Protein AF-A0A7L6A9T2-F1 (afdb_monomer)

Structure (mmCIF, N/CA/C/O backbone):
data_AF-A0A7L6A9T2-F1
#
_entry.id   AF-A0A7L6A9T2-F1
#
loop_
_atom_site.group_PDB
_atom_site.id
_atom_site.type_symbol
_atom_site.label_atom_id
_atom_site.label_alt_id
_atom_site.label_comp_id
_atom_site.label_asym_id
_atom_site.label_entity_id
_atom_site.label_seq_id
_atom_site.pdbx_PDB_ins_code
_atom_site.Cartn_x
_atom_site.Cartn_y
_atom_site.Cartn_z
_atom_site.occupancy
_atom_site.B_iso_or_equiv
_atom_site.auth_seq_id
_atom_site.auth_comp_id
_atom_site.auth_asym_id
_atom_site.auth_atom_id
_atom_site.pdbx_PDB_model_num
ATOM 1 N N . MET A 1 1 ? -27.934 15.553 24.301 1.00 61.62 1 MET A N 1
ATOM 2 C CA . MET A 1 1 ? -26.951 15.524 23.194 1.00 61.62 1 MET A CA 1
ATOM 3 C C . MET A 1 1 ? -26.177 14.212 23.293 1.00 61.62 1 MET A C 1
ATOM 5 O O . MET A 1 1 ? -25.663 13.939 24.368 1.00 61.62 1 MET A O 1
ATOM 9 N N . LYS A 1 2 ? -26.176 13.354 22.260 1.00 71.44 2 LYS A N 1
ATOM 10 C CA . LYS A 1 2 ? -25.511 12.035 22.296 1.00 71.44 2 LYS A CA 1
ATOM 11 C C . LYS A 1 2 ? -24.157 12.135 21.592 1.00 71.44 2 LYS A C 1
ATOM 13 O O . LYS A 1 2 ? -24.117 12.341 20.384 1.00 71.44 2 LYS A O 1
ATOM 18 N N . VAL A 1 3 ? -23.069 12.015 22.348 1.00 64.62 3 VAL A N 1
ATOM 19 C CA . VAL A 1 3 ? -21.704 11.970 21.802 1.00 64.62 3 VAL A CA 1
ATOM 20 C C . VAL A 1 3 ? -21.503 10.624 21.102 1.00 64.62 3 VAL A C 1
ATOM 22 O O . VAL A 1 3 ? -21.787 9.583 21.694 1.00 64.62 3 VAL A O 1
ATOM 25 N N . THR A 1 4 ? -21.037 10.641 19.851 1.00 64.88 4 THR A N 1
ATOM 26 C CA . THR A 1 4 ? -20.727 9.429 19.076 1.00 64.88 4 THR A CA 1
ATOM 27 C C . THR A 1 4 ? -19.251 9.436 18.707 1.00 64.88 4 THR A C 1
ATOM 29 O O . THR A 1 4 ? -18.791 10.349 18.029 1.00 64.88 4 THR A O 1
ATOM 32 N N . TRP A 1 5 ? -18.516 8.418 19.151 1.00 66.31 5 TRP A N 1
ATOM 33 C CA . TRP A 1 5 ? -17.108 8.238 18.804 1.00 66.31 5 TRP A CA 1
ATOM 34 C C . TRP A 1 5 ? -16.982 7.516 17.467 1.00 66.31 5 TRP A C 1
ATOM 36 O O . TRP A 1 5 ? -17.640 6.498 17.244 1.00 66.31 5 TRP A O 1
ATOM 46 N N . ARG A 1 6 ? -16.112 8.021 16.591 1.00 68.25 6 ARG A N 1
ATOM 47 C CA . ARG A 1 6 ? -15.776 7.386 15.314 1.00 68.25 6 ARG A CA 1
ATOM 48 C C . ARG A 1 6 ? -14.283 7.094 15.271 1.00 68.25 6 ARG A C 1
ATOM 50 O O . ARG A 1 6 ? -13.468 7.974 15.550 1.00 68.25 6 ARG A O 1
ATOM 57 N N . TYR A 1 7 ? -13.952 5.858 14.919 1.00 73.69 7 TYR A N 1
ATOM 58 C CA . TYR A 1 7 ? -12.580 5.402 14.741 1.00 73.69 7 TYR A CA 1
ATOM 59 C C . TYR A 1 7 ? -12.357 5.108 13.267 1.00 73.69 7 TYR A C 1
ATOM 61 O O . TYR A 1 7 ? -13.063 4.276 12.699 1.00 73.69 7 TYR A O 1
ATOM 69 N N . ASP A 1 8 ? -11.359 5.763 12.686 1.00 76.06 8 ASP A N 1
ATOM 70 C CA . ASP A 1 8 ? -10.887 5.448 11.342 1.00 76.06 8 ASP A CA 1
ATOM 71 C C . ASP A 1 8 ? -9.581 4.661 11.477 1.00 76.06 8 ASP A C 1
ATOM 73 O O . ASP A 1 8 ? -8.667 5.082 12.197 1.00 76.06 8 ASP A O 1
ATOM 77 N N . TYR A 1 9 ? -9.507 3.514 10.801 1.00 79.75 9 TYR A N 1
ATOM 78 C CA . TYR A 1 9 ? -8.310 2.681 10.754 1.00 79.75 9 TYR A CA 1
ATOM 79 C C . TYR A 1 9 ? -7.573 2.899 9.439 1.00 79.75 9 TYR A C 1
ATOM 81 O O . TYR A 1 9 ? -8.171 2.858 8.365 1.00 79.75 9 TYR A O 1
ATOM 89 N N . PHE A 1 10 ? -6.265 3.092 9.537 1.00 82.62 10 PHE A N 1
ATOM 90 C CA . PHE A 1 10 ? -5.363 3.244 8.406 1.00 82.62 10 PHE A CA 1
ATOM 91 C C . PHE A 1 10 ? -4.279 2.174 8.495 1.00 82.62 10 PHE A C 1
ATOM 93 O O . PHE A 1 10 ? -3.738 1.925 9.571 1.00 82.62 10 PHE A O 1
ATOM 100 N N . LEU A 1 11 ? -3.947 1.553 7.368 1.00 84.50 11 LEU A N 1
ATOM 101 C CA . LEU A 1 11 ? -2.734 0.752 7.246 1.00 84.50 11 LEU A CA 1
ATOM 102 C C . LEU A 1 11 ? -1.609 1.690 6.809 1.00 84.50 11 LEU A C 1
ATOM 104 O O . LEU A 1 11 ? -1.739 2.368 5.791 1.00 84.50 11 LEU A O 1
ATOM 108 N N . ALA A 1 12 ? -0.537 1.755 7.590 1.00 87.56 12 ALA A N 1
ATOM 109 C CA . ALA A 1 12 ? 0.622 2.583 7.295 1.00 87.56 12 ALA A CA 1
ATOM 110 C C . ALA A 1 12 ? 1.885 1.726 7.286 1.00 87.56 12 ALA A C 1
ATOM 112 O O . ALA A 1 12 ? 2.002 0.762 8.042 1.00 87.56 12 ALA A O 1
ATOM 113 N N . PHE A 1 13 ? 2.830 2.089 6.424 1.00 89.12 13 PHE A N 1
ATOM 114 C CA . PHE A 1 13 ? 4.060 1.334 6.243 1.00 89.12 13 PHE A CA 1
ATOM 115 C C . PHE A 1 13 ? 5.254 2.137 6.753 1.00 89.12 13 PHE A C 1
ATOM 117 O O . PHE A 1 13 ? 5.456 3.274 6.332 1.00 89.12 13 PHE A O 1
ATOM 124 N N . GLU A 1 14 ? 6.051 1.557 7.647 1.00 88.88 14 GLU A N 1
ATOM 125 C CA . GLU A 1 14 ? 7.224 2.243 8.217 1.00 88.88 14 GLU A CA 1
ATOM 126 C C . GLU A 1 14 ? 8.447 2.227 7.287 1.00 88.88 14 GLU A C 1
ATOM 128 O O . GLU A 1 14 ? 9.370 3.018 7.460 1.00 88.88 14 GLU A O 1
ATOM 133 N N . ASN A 1 15 ? 8.439 1.357 6.273 1.00 91.31 15 ASN A N 1
ATOM 134 C CA . ASN A 1 15 ? 9.573 1.096 5.391 1.00 91.31 15 ASN A CA 1
ATOM 135 C C . ASN A 1 15 ? 9.283 1.414 3.913 1.00 91.31 15 ASN A C 1
ATOM 137 O O . ASN A 1 15 ? 9.856 0.797 3.018 1.00 91.31 15 ASN A O 1
ATOM 141 N N . LEU A 1 16 ? 8.398 2.378 3.628 1.00 87.62 16 LEU A N 1
ATOM 142 C CA . LEU A 1 16 ? 8.111 2.809 2.247 1.00 87.62 16 LEU A CA 1
ATOM 143 C C . LEU A 1 16 ? 9.383 3.168 1.471 1.00 87.62 16 LEU A C 1
ATOM 145 O O . LEU A 1 16 ? 9.496 2.877 0.284 1.00 87.62 16 LEU A O 1
ATOM 149 N N . HIS A 1 17 ? 10.370 3.733 2.162 1.00 87.44 17 HIS A N 1
ATOM 150 C CA . HIS A 1 17 ? 11.633 4.129 1.552 1.00 87.44 17 HIS A CA 1
ATOM 151 C C . HIS A 1 17 ? 12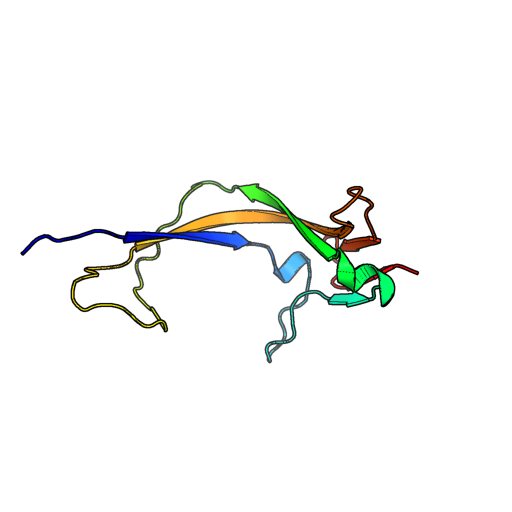.573 2.965 1.207 1.00 87.44 17 HIS A C 1
ATOM 153 O O . HIS A 1 17 ? 13.561 3.176 0.508 1.00 87.44 17 HIS A O 1
ATOM 159 N N . ASP A 1 18 ? 12.239 1.735 1.604 1.00 90.50 18 ASP A N 1
ATOM 160 C CA . ASP A 1 18 ? 12.881 0.538 1.056 1.00 90.50 18 ASP A CA 1
ATOM 161 C C . ASP A 1 18 ? 12.436 0.288 -0.390 1.00 90.50 18 ASP A C 1
ATOM 163 O O . ASP A 1 18 ? 13.118 -0.417 -1.126 1.00 90.50 18 ASP A O 1
ATOM 167 N N . PHE A 1 19 ? 11.276 0.812 -0.799 1.00 88.31 19 PHE A N 1
ATOM 168 C CA . PHE A 1 19 ? 10.715 0.617 -2.135 1.00 88.31 19 PHE A CA 1
ATOM 169 C C . PHE A 1 19 ? 11.090 1.754 -3.078 1.00 88.31 19 PHE A C 1
ATOM 171 O O . PHE A 1 19 ? 11.319 1.494 -4.255 1.00 88.31 19 PHE A O 1
ATOM 178 N N . TYR A 1 20 ? 11.201 2.985 -2.575 1.00 85.44 20 TYR A N 1
ATOM 179 C CA . TYR A 1 20 ? 11.533 4.156 -3.382 1.00 85.44 20 TYR A CA 1
ATOM 180 C C . TYR A 1 20 ? 12.312 5.219 -2.604 1.00 85.44 20 TYR A C 1
ATOM 182 O O . TYR A 1 20 ? 12.086 5.411 -1.406 1.00 85.44 20 TYR A O 1
ATOM 190 N N . PRO A 1 21 ? 13.230 5.945 -3.267 1.00 81.12 21 PRO A N 1
ATOM 191 C CA . PRO A 1 21 ? 14.037 6.953 -2.600 1.00 81.12 21 PRO A CA 1
ATOM 192 C C . PRO A 1 21 ? 13.170 8.100 -2.078 1.00 81.12 21 PRO A C 1
ATOM 194 O O . PRO A 1 21 ? 12.162 8.479 -2.673 1.00 81.12 21 PRO A O 1
ATOM 197 N N . ARG A 1 22 ? 13.602 8.694 -0.966 1.00 81.50 22 ARG A N 1
ATOM 198 C CA . ARG A 1 22 ? 13.013 9.929 -0.457 1.00 81.50 22 ARG A CA 1
ATOM 199 C C . ARG A 1 22 ? 13.495 11.097 -1.317 1.00 81.50 22 ARG A C 1
ATOM 201 O O . ARG A 1 22 ? 14.630 11.540 -1.161 1.00 81.50 22 ARG A O 1
ATOM 208 N N . VAL A 1 23 ? 12.646 11.573 -2.220 1.00 78.56 23 VAL A N 1
ATOM 209 C CA . VAL A 1 23 ? 12.902 12.755 -3.055 1.00 78.56 23 VAL A CA 1
ATOM 210 C C . VAL A 1 23 ? 12.066 13.940 -2.572 1.00 78.56 23 VAL A C 1
ATOM 212 O O . VAL A 1 23 ? 11.041 13.758 -1.915 1.00 78.56 23 VAL A O 1
ATOM 215 N N . ALA A 1 24 ? 12.556 15.156 -2.815 1.00 69.50 24 ALA A N 1
ATOM 216 C CA . ALA A 1 24 ? 11.747 16.359 -2.663 1.00 69.50 24 ALA A CA 1
ATOM 217 C C . ALA A 1 24 ? 10.836 16.463 -3.898 1.00 69.50 24 ALA A C 1
ATOM 219 O O . ALA A 1 24 ? 11.331 16.274 -5.004 1.00 69.50 24 ALA A O 1
ATOM 220 N N . ASP A 1 25 ? 9.555 16.752 -3.675 1.00 62.06 25 ASP A N 1
ATOM 221 C CA . ASP A 1 25 ? 8.411 16.597 -4.591 1.00 62.06 25 ASP A CA 1
ATOM 222 C C . ASP A 1 25 ? 7.820 15.178 -4.680 1.00 62.06 25 ASP A C 1
ATOM 224 O O . ASP A 1 25 ? 8.513 14.166 -4.770 1.00 62.06 25 ASP A O 1
ATOM 228 N N . ASP A 1 26 ? 6.491 15.141 -4.549 1.00 56.66 26 ASP A N 1
ATOM 229 C CA . ASP A 1 26 ? 5.643 13.965 -4.329 1.00 56.66 26 ASP A CA 1
ATOM 230 C C . ASP A 1 26 ? 5.444 13.186 -5.636 1.00 56.66 26 ASP A C 1
ATOM 232 O O . ASP A 1 26 ? 4.393 13.250 -6.273 1.00 56.66 26 ASP A O 1
ATOM 236 N N . ASP A 1 27 ? 6.484 12.478 -6.070 1.00 59.38 27 ASP A N 1
ATOM 237 C CA . ASP A 1 27 ? 6.326 11.438 -7.081 1.00 59.38 27 ASP A CA 1
ATOM 238 C C . ASP A 1 27 ? 5.660 10.212 -6.447 1.00 59.38 27 ASP A C 1
ATOM 240 O O . ASP A 1 27 ? 6.032 9.760 -5.358 1.00 59.38 27 ASP A O 1
ATOM 244 N N . ALA A 1 28 ? 4.675 9.646 -7.153 1.00 64.06 28 ALA A N 1
ATOM 245 C CA . ALA A 1 28 ? 4.020 8.406 -6.757 1.00 64.06 28 ALA A CA 1
ATOM 246 C C . ALA A 1 28 ? 5.084 7.338 -6.446 1.00 64.06 28 ALA A C 1
ATOM 248 O O . ALA A 1 28 ? 5.861 6.949 -7.317 1.00 64.06 28 ALA A O 1
ATOM 249 N N . GLY A 1 29 ? 5.128 6.882 -5.190 1.00 77.31 29 GLY A N 1
ATOM 250 C CA . GLY A 1 29 ? 6.244 6.089 -4.667 1.00 77.31 29 GLY A CA 1
ATOM 251 C C . GLY A 1 29 ? 6.539 4.790 -5.426 1.00 77.31 29 GLY A C 1
ATOM 252 O O . GLY A 1 29 ? 7.662 4.307 -5.419 1.00 77.31 29 GLY A O 1
ATOM 253 N N . PHE A 1 30 ? 5.573 4.210 -6.128 1.00 83.38 30 PHE A N 1
ATOM 254 C CA . PHE A 1 30 ? 5.783 3.018 -6.947 1.00 83.38 30 PHE A CA 1
ATOM 255 C C . PHE A 1 30 ? 4.996 3.119 -8.248 1.00 83.38 30 PHE A C 1
ATOM 257 O O . PHE A 1 30 ? 3.915 3.707 -8.285 1.00 83.38 30 PHE A O 1
ATOM 264 N N . SER A 1 31 ? 5.517 2.514 -9.316 1.00 87.81 31 SER A N 1
ATOM 265 C CA . SER A 1 31 ? 4.824 2.461 -10.604 1.00 87.81 31 SER A CA 1
ATOM 266 C C . SER A 1 31 ? 4.875 1.073 -11.235 1.00 87.81 31 SER A C 1
ATOM 268 O O . SER A 1 31 ? 5.846 0.330 -11.095 1.00 87.81 31 SER A O 1
ATOM 270 N N . ALA A 1 32 ? 3.806 0.719 -11.942 1.00 90.25 32 ALA A N 1
ATOM 271 C CA . ALA A 1 32 ? 3.741 -0.495 -12.737 1.00 90.25 32 ALA A CA 1
ATOM 272 C C . ALA A 1 32 ? 3.388 -0.148 -14.178 1.00 90.25 32 ALA A C 1
ATOM 274 O O . ALA A 1 32 ? 2.404 0.542 -14.438 1.00 90.25 32 ALA A O 1
ATOM 275 N N . GLU A 1 33 ? 4.197 -0.641 -15.107 1.00 91.88 33 GLU A N 1
ATOM 276 C CA . GLU A 1 33 ? 3.898 -0.613 -16.532 1.00 91.88 33 GLU A CA 1
ATOM 277 C C . GLU A 1 33 ? 3.155 -1.900 -16.879 1.00 91.88 33 GLU A C 1
ATOM 279 O O . GLU A 1 33 ? 3.706 -2.996 -16.780 1.00 91.88 33 GLU A O 1
ATOM 284 N N . LEU A 1 34 ? 1.878 -1.772 -17.227 1.00 90.00 34 LEU A N 1
ATOM 285 C CA . LEU A 1 34 ? 0.989 -2.899 -17.483 1.00 90.00 34 LEU A CA 1
ATOM 286 C C . LEU A 1 34 ? 0.382 -2.767 -18.882 1.00 90.00 34 LEU A C 1
ATOM 288 O O . LEU A 1 34 ? 0.129 -1.641 -19.324 1.00 90.00 34 LEU A O 1
ATOM 292 N N . PRO A 1 35 ? 0.124 -3.884 -19.582 1.00 86.75 35 PRO A N 1
ATOM 293 C CA . PRO A 1 35 ? -0.550 -3.829 -20.867 1.00 86.75 35 PRO A CA 1
ATOM 294 C C . PRO A 1 35 ? -1.988 -3.312 -20.694 1.00 86.75 35 PRO A C 1
ATOM 296 O O . PRO A 1 35 ? -2.625 -3.495 -19.655 1.00 86.75 35 PRO A O 1
ATOM 299 N N . ALA A 1 36 ? -2.487 -2.592 -21.702 1.00 87.19 36 ALA A N 1
ATOM 300 C CA . ALA A 1 36 ? -3.740 -1.836 -21.599 1.00 87.19 36 ALA A CA 1
ATOM 301 C C . ALA A 1 36 ? -4.974 -2.722 -21.342 1.00 87.19 36 ALA A C 1
ATOM 303 O O . ALA A 1 36 ? -5.951 -2.272 -20.746 1.00 87.19 36 ALA A O 1
ATOM 304 N N . ASP A 1 37 ? -4.922 -3.983 -21.767 1.00 85.88 37 ASP A N 1
ATOM 305 C CA . ASP A 1 37 ? -5.960 -4.987 -21.538 1.00 85.88 37 ASP A CA 1
ATOM 306 C C . ASP A 1 37 ? -6.080 -5.404 -20.061 1.00 85.88 37 ASP A C 1
ATOM 308 O O . ASP A 1 37 ? -7.171 -5.773 -19.622 1.00 85.88 37 ASP A O 1
ATOM 312 N N . ALA A 1 38 ? -5.014 -5.261 -19.264 1.00 83.88 38 ALA A N 1
ATOM 313 C CA . ALA A 1 38 ? -5.031 -5.540 -17.827 1.00 83.88 38 ALA A CA 1
ATOM 314 C C . ALA A 1 38 ? -5.908 -4.554 -17.034 1.00 83.88 38 ALA A C 1
ATOM 316 O O . ALA A 1 38 ? -6.390 -4.887 -15.952 1.00 83.88 38 ALA A O 1
ATOM 317 N N . ALA A 1 39 ? -6.166 -3.350 -17.562 1.00 82.38 39 ALA A N 1
ATOM 318 C CA . ALA A 1 39 ? -6.873 -2.286 -16.843 1.00 82.38 39 ALA A CA 1
ATOM 319 C C . ALA A 1 39 ? -8.300 -2.670 -16.411 1.00 82.38 39 ALA A C 1
ATOM 321 O O . ALA A 1 39 ? -8.786 -2.180 -15.394 1.00 82.38 39 ALA A O 1
ATOM 322 N N . ALA A 1 40 ? -8.971 -3.559 -17.153 1.00 87.62 40 ALA A N 1
ATOM 323 C CA . ALA A 1 40 ? -10.351 -3.952 -16.867 1.00 87.62 40 ALA A CA 1
ATOM 324 C C . ALA A 1 40 ? -10.502 -4.746 -15.557 1.00 87.62 40 ALA A C 1
ATOM 326 O O . ALA A 1 40 ? -11.562 -4.699 -14.930 1.00 87.62 40 ALA A O 1
ATOM 327 N N . HIS A 1 41 ? -9.458 -5.472 -15.147 1.00 91.00 41 HIS A N 1
ATOM 328 C CA . HIS A 1 41 ? -9.479 -6.363 -13.983 1.00 91.00 41 HIS A CA 1
ATOM 329 C C . HIS A 1 41 ? -8.281 -6.153 -13.062 1.00 91.00 41 HIS A C 1
ATOM 331 O O . HIS A 1 41 ? -7.967 -7.030 -12.262 1.00 91.00 41 HIS A O 1
ATOM 337 N N . LEU A 1 42 ? -7.635 -4.991 -13.131 1.00 93.38 42 LEU A N 1
ATOM 338 C CA . LEU A 1 42 ? -6.442 -4.710 -12.350 1.00 93.38 42 LEU A CA 1
ATOM 339 C C . LEU A 1 42 ? -6.753 -4.557 -10.855 1.00 93.38 42 LEU A C 1
ATOM 341 O O . LEU A 1 42 ? -7.516 -3.684 -10.443 1.00 93.38 42 LEU A O 1
ATOM 345 N N . GLY A 1 43 ? -6.088 -5.366 -10.038 1.00 93.00 43 GLY A N 1
ATOM 346 C CA . GLY A 1 43 ? -6.033 -5.240 -8.588 1.00 93.00 43 GLY A CA 1
ATOM 347 C C . GLY A 1 43 ? -4.611 -4.985 -8.096 1.00 93.00 43 GLY A C 1
ATOM 348 O O . GLY A 1 43 ? -3.634 -5.413 -8.710 1.00 93.00 43 GLY A O 1
ATOM 349 N N . MET A 1 44 ? -4.496 -4.322 -6.945 1.00 92.81 44 MET A N 1
ATOM 350 C CA . MET A 1 44 ? -3.239 -4.179 -6.212 1.00 92.81 44 MET A CA 1
ATOM 351 C C . MET A 1 44 ? -3.339 -4.935 -4.887 1.00 92.81 44 MET A C 1
ATOM 353 O O . MET A 1 44 ? -4.254 -4.702 -4.097 1.00 92.81 44 MET A O 1
ATOM 357 N N . ARG A 1 45 ? -2.380 -5.823 -4.623 1.00 93.50 45 ARG A N 1
ATOM 358 C CA . ARG A 1 45 ? -2.262 -6.565 -3.366 1.00 93.50 45 ARG A CA 1
ATOM 359 C C . ARG A 1 45 ? -0.960 -6.183 -2.676 1.00 93.50 45 ARG A C 1
ATOM 361 O O . ARG A 1 45 ? 0.118 -6.482 -3.177 1.00 93.50 45 ARG A O 1
ATOM 368 N N . ALA A 1 46 ? -1.070 -5.547 -1.516 1.00 92.44 46 ALA A N 1
ATOM 369 C CA . ALA A 1 46 ? 0.062 -5.293 -0.636 1.00 92.44 46 ALA A CA 1
ATOM 370 C C . ALA A 1 46 ? 0.162 -6.416 0.399 1.00 92.44 46 ALA A C 1
ATOM 372 O O . ALA A 1 46 ? -0.817 -6.726 1.082 1.00 92.44 46 ALA A O 1
ATOM 373 N N . ARG A 1 47 ? 1.345 -7.014 0.531 1.00 93.88 47 ARG A N 1
ATOM 374 C CA . ARG A 1 47 ? 1.646 -7.962 1.603 1.00 93.88 47 ARG A CA 1
ATOM 375 C C . ARG A 1 47 ? 2.526 -7.266 2.627 1.00 93.88 47 ARG A C 1
ATOM 377 O O . ARG A 1 47 ? 3.579 -6.734 2.281 1.00 93.88 47 ARG A O 1
ATOM 384 N N . ALA A 1 48 ? 2.091 -7.265 3.879 1.00 93.44 48 ALA A N 1
ATOM 385 C CA . ALA A 1 48 ? 2.779 -6.571 4.953 1.00 93.44 48 ALA A CA 1
ATOM 386 C C . ALA A 1 48 ? 2.684 -7.350 6.267 1.00 93.44 48 ALA A C 1
ATOM 388 O O . ALA A 1 48 ? 1.738 -8.109 6.488 1.00 93.44 48 ALA A O 1
ATOM 389 N N . ARG A 1 49 ? 3.662 -7.136 7.146 1.00 94.25 49 ARG A N 1
ATOM 390 C CA . ARG A 1 49 ? 3.727 -7.718 8.488 1.00 94.25 49 ARG A CA 1
ATOM 391 C C . ARG A 1 49 ? 3.561 -6.615 9.524 1.00 94.25 49 ARG A C 1
ATOM 393 O O . ARG A 1 49 ? 4.347 -5.674 9.525 1.00 94.25 49 ARG A O 1
ATOM 400 N N . LEU A 1 50 ? 2.558 -6.739 10.391 1.00 92.69 50 LEU A N 1
ATOM 401 C CA . LEU A 1 50 ? 2.312 -5.777 11.469 1.00 92.69 50 LEU A CA 1
ATOM 402 C C . LEU A 1 50 ? 3.514 -5.705 12.418 1.00 92.69 50 LEU A C 1
ATOM 404 O O . LEU A 1 50 ? 4.142 -6.729 12.703 1.00 92.69 50 LEU A O 1
ATOM 408 N N . THR A 1 51 ? 3.827 -4.502 12.887 1.00 88.69 51 THR A N 1
ATOM 409 C CA . THR A 1 51 ? 4.873 -4.257 13.883 1.00 88.69 51 THR A CA 1
ATOM 410 C C . THR A 1 51 ? 4.263 -3.999 15.251 1.00 88.69 51 THR A C 1
ATOM 412 O O . THR A 1 51 ? 3.118 -3.571 15.358 1.00 88.69 51 THR A O 1
ATOM 415 N N . GLU A 1 52 ? 5.010 -4.308 16.312 1.00 86.12 52 GLU A N 1
ATOM 416 C CA . GLU A 1 52 ? 4.585 -3.998 17.678 1.00 86.12 52 GLU A CA 1
ATOM 417 C C . GLU A 1 52 ? 4.975 -2.553 18.043 1.00 86.12 52 GLU A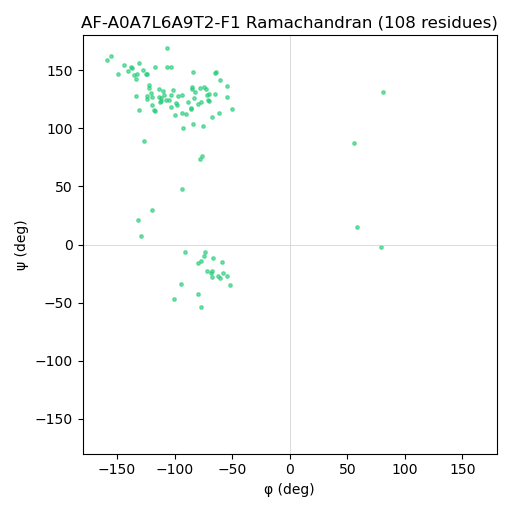 C 1
ATOM 419 O O . GLU A 1 52 ? 6.118 -2.163 17.788 1.00 86.12 52 GLU A O 1
ATOM 424 N N . PRO A 1 53 ? 4.086 -1.762 18.676 1.00 85.38 53 PRO A N 1
ATOM 425 C CA . PRO A 1 53 ? 2.707 -2.100 19.028 1.00 85.38 53 PRO A CA 1
ATOM 426 C C . PRO A 1 53 ? 1.787 -2.135 17.797 1.00 85.38 53 PRO A C 1
ATOM 428 O O . PRO A 1 53 ? 1.776 -1.194 17.006 1.00 85.38 53 PRO A O 1
ATOM 431 N N . VAL A 1 54 ? 0.956 -3.182 17.685 1.00 80.31 54 VAL A N 1
ATOM 432 C CA . VAL A 1 54 ? 0.075 -3.421 16.513 1.00 80.31 54 VAL A CA 1
ATOM 433 C C . VAL A 1 54 ? -0.831 -2.232 16.174 1.00 80.31 54 VAL A C 1
ATOM 435 O O . VAL A 1 54 ? -1.236 -2.052 15.0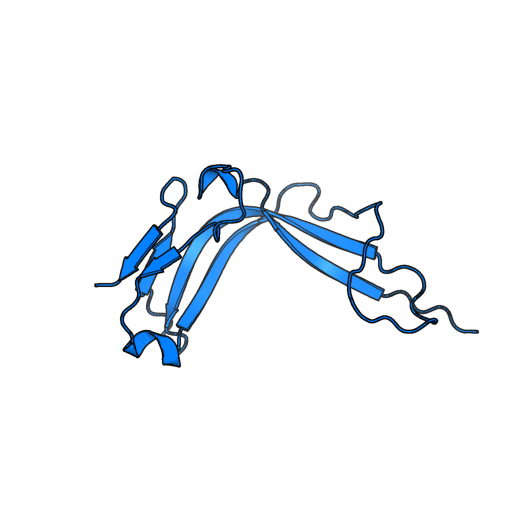25 1.00 80.31 54 VAL A O 1
ATOM 438 N N . ILE A 1 55 ? -1.169 -1.418 17.174 1.00 78.31 55 ILE A N 1
ATOM 439 C CA . ILE A 1 55 ? -1.997 -0.226 17.018 1.00 78.31 55 ILE A CA 1
ATOM 440 C C . ILE A 1 55 ? -1.237 0.978 17.563 1.00 78.31 55 ILE A C 1
ATOM 442 O O . ILE A 1 55 ? -0.876 1.016 18.738 1.00 78.31 55 ILE A O 1
ATOM 446 N N . SER A 1 56 ? -1.096 2.000 16.723 1.00 76.75 56 SER A N 1
ATOM 447 C CA . SER A 1 56 ? -0.657 3.335 17.120 1.00 76.75 56 SER A CA 1
ATOM 448 C C . SER A 1 56 ? -1.820 4.325 17.004 1.00 76.75 56 SER A C 1
ATOM 450 O O . SER A 1 56 ? -2.536 4.346 15.998 1.00 76.75 56 SER A O 1
ATOM 452 N N . GLU A 1 57 ? -2.055 5.137 18.037 1.00 73.88 57 GLU A N 1
ATOM 453 C CA . GLU A 1 57 ? -3.057 6.211 17.997 1.00 73.88 57 GLU A CA 1
ATOM 454 C C . GLU A 1 57 ? -2.367 7.537 17.651 1.00 73.88 57 GLU A C 1
ATOM 456 O O . GLU A 1 57 ? -1.414 7.938 18.319 1.00 73.88 57 GLU A O 1
ATOM 461 N N . SER A 1 58 ? -2.864 8.262 16.640 1.00 65.31 58 SER A N 1
ATOM 462 C CA . SER 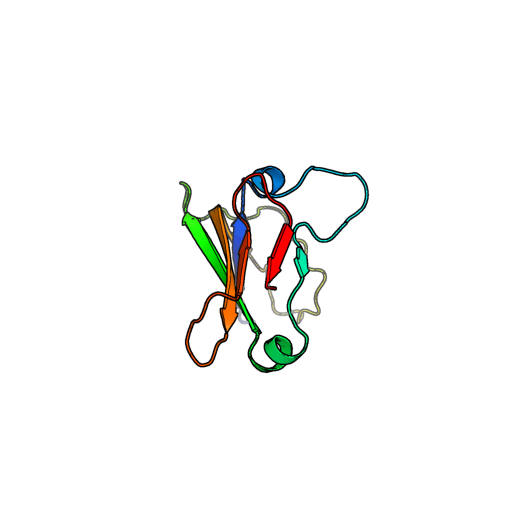A 1 58 ? -2.409 9.644 16.438 1.00 65.31 58 SER A CA 1
ATOM 463 C C . SER A 1 58 ? -2.969 10.529 17.540 1.00 65.31 58 SER A C 1
ATOM 465 O O . SER A 1 58 ? -4.185 10.631 17.712 1.00 65.31 58 SER A O 1
ATOM 467 N N . THR A 1 59 ? -2.079 11.221 18.244 1.00 58.56 59 THR A N 1
ATOM 468 C CA . THR A 1 59 ? -2.442 12.278 19.195 1.00 58.56 59 THR A CA 1
ATOM 469 C C . THR A 1 59 ? -2.811 13.580 18.486 1.00 58.56 59 THR A C 1
ATOM 471 O O . THR A 1 59 ? -3.404 14.468 19.093 1.00 58.56 59 THR A O 1
ATOM 474 N N . THR A 1 60 ? -2.488 13.702 17.193 1.00 53.31 60 THR A N 1
ATOM 475 C CA . THR A 1 60 ? -2.745 14.899 16.394 1.00 53.31 60 THR A CA 1
ATOM 476 C C . THR A 1 60 ? -4.010 14.728 15.552 1.00 53.31 60 THR A C 1
ATOM 478 O O . THR A 1 60 ? -4.132 13.806 14.737 1.00 53.31 60 THR A O 1
ATOM 481 N N . PHE A 1 61 ? -4.970 15.625 15.762 1.00 51.00 61 PHE A N 1
ATOM 482 C CA . PHE A 1 61 ? -6.252 15.654 15.071 1.00 51.00 61 PHE A CA 1
ATOM 483 C C . PHE A 1 61 ? -6.160 16.563 13.841 1.00 51.00 61 PHE A C 1
ATOM 485 O O . PHE A 1 61 ? -6.259 17.779 13.963 1.00 51.00 61 PHE A O 1
ATOM 492 N N . TRP A 1 62 ? -5.991 15.985 12.651 1.00 47.19 62 TRP A N 1
ATOM 493 C CA . TRP A 1 62 ? -6.163 16.721 11.395 1.00 47.19 62 TRP A CA 1
ATOM 494 C C . TRP A 1 62 ? -7.055 15.924 10.451 1.00 47.19 62 TRP A C 1
ATOM 496 O O . TRP A 1 62 ? -6.715 14.816 10.015 1.00 47.19 62 TRP A O 1
ATOM 506 N N . LYS A 1 63 ? -8.222 16.486 10.140 1.00 48.28 63 LYS A N 1
ATOM 507 C CA . LYS A 1 63 ? -9.114 15.990 9.097 1.00 48.28 63 LYS A CA 1
ATOM 508 C C . LYS A 1 63 ? -9.255 17.081 8.042 1.00 48.28 63 LYS A C 1
ATOM 510 O O . LYS A 1 63 ? -9.816 18.130 8.324 1.00 48.28 63 LYS A O 1
ATOM 515 N N . ALA A 1 64 ? -8.784 16.810 6.831 1.00 48.22 64 ALA A N 1
ATOM 516 C CA . ALA A 1 64 ? -9.140 17.571 5.637 1.00 48.22 64 ALA A CA 1
ATOM 517 C C . ALA A 1 64 ? -10.336 16.899 4.932 1.00 48.22 64 ALA A C 1
ATOM 519 O O . ALA A 1 64 ? -10.292 16.621 3.742 1.00 48.22 64 ALA A O 1
ATOM 520 N N . THR A 1 65 ? -11.390 16.539 5.672 1.00 52.16 65 THR A N 1
ATOM 521 C CA . THR A 1 65 ? -12.621 15.995 5.068 1.00 52.16 65 THR A CA 1
ATOM 522 C C . THR A 1 65 ? -13.842 16.618 5.726 1.00 52.16 65 THR A C 1
ATOM 524 O O . THR A 1 65 ? -13.802 16.909 6.922 1.00 52.16 65 THR A O 1
ATOM 527 N N . HIS A 1 66 ? -14.945 16.715 4.986 1.00 53.06 66 HIS A N 1
ATOM 528 C CA . HIS A 1 66 ? -16.242 17.170 5.487 1.00 53.06 66 HIS A CA 1
ATOM 529 C C . HIS A 1 66 ? -16.683 16.346 6.718 1.00 53.06 66 HIS A C 1
ATOM 531 O O . HIS A 1 66 ? -16.653 15.112 6.692 1.00 53.06 66 HIS A O 1
ATOM 537 N N . GLY A 1 67 ? -17.024 17.012 7.822 1.00 58.25 67 GLY A N 1
ATOM 538 C CA . GLY A 1 67 ? -17.475 16.387 9.070 1.00 58.25 67 GLY A CA 1
ATOM 539 C C . GLY A 1 67 ? -18.729 17.081 9.593 1.00 58.25 67 GLY A C 1
ATOM 540 O O . GLY A 1 67 ? -18.876 18.287 9.407 1.00 58.25 67 GLY A O 1
ATOM 541 N N . ASN A 1 68 ? -19.630 16.328 10.230 1.00 58.66 68 ASN A N 1
ATOM 542 C CA . ASN A 1 68 ? -20.814 16.906 10.867 1.00 58.66 68 ASN A CA 1
ATOM 543 C C . ASN A 1 68 ? -20.454 17.412 12.278 1.00 58.66 68 AS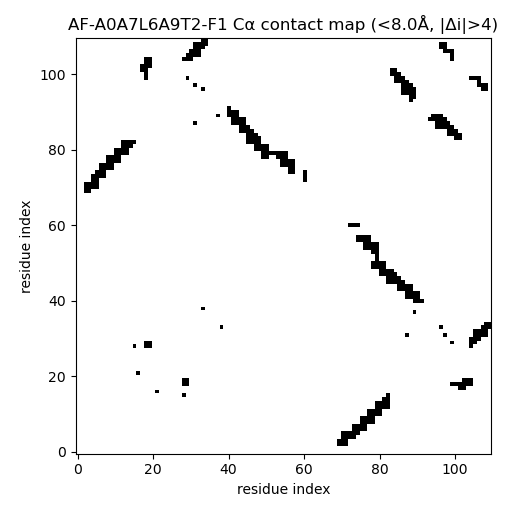N A C 1
ATOM 545 O O . ASN A 1 68 ? -19.637 16.779 12.946 1.00 58.66 68 ASN A O 1
ATOM 549 N N . PRO A 1 69 ? -21.095 18.478 12.801 1.00 58.25 69 PRO A N 1
ATOM 550 C CA . PRO A 1 69 ? -20.755 19.076 14.104 1.00 58.25 69 PRO A CA 1
ATOM 551 C C . PRO A 1 69 ? -20.853 18.133 15.318 1.00 58.25 69 PRO A C 1
ATOM 553 O O . PRO A 1 69 ? -20.366 18.458 16.396 1.00 58.25 69 PRO A O 1
ATOM 556 N N . ILE A 1 70 ? -21.509 16.979 15.162 1.00 55.78 70 ILE A N 1
ATOM 557 C CA . ILE A 1 70 ? -21.685 15.962 16.210 1.00 55.78 70 ILE A CA 1
ATOM 558 C C . ILE A 1 70 ? -20.573 14.901 16.238 1.00 55.78 70 ILE A C 1
ATOM 560 O O . ILE A 1 70 ? -20.550 14.078 17.156 1.00 55.78 70 ILE A O 1
ATOM 564 N N . ASP A 1 71 ? -19.659 14.912 15.264 1.00 58.50 71 ASP A N 1
ATOM 565 C CA . ASP 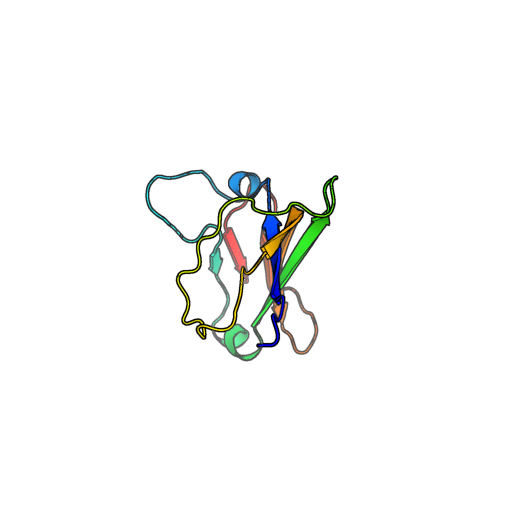A 1 71 ? -18.486 14.037 15.225 1.00 58.50 71 ASP A CA 1
ATOM 566 C C . ASP A 1 71 ? -17.430 14.566 16.214 1.00 58.50 71 ASP A C 1
ATOM 568 O O . ASP A 1 71 ? -16.446 15.206 15.840 1.00 58.50 71 ASP A O 1
ATOM 572 N N . PHE A 1 72 ? -17.644 14.330 17.509 1.00 52.12 72 PHE A N 1
ATOM 573 C CA . PHE A 1 72 ? -16.651 14.636 18.537 1.00 52.12 72 PHE A CA 1
ATOM 574 C C . PHE A 1 72 ? -15.444 13.702 18.357 1.00 52.12 72 PHE A C 1
ATOM 576 O O . PHE A 1 72 ? -15.528 12.503 18.605 1.00 52.12 72 PHE A O 1
ATOM 583 N N . THR A 1 73 ? -14.323 14.276 17.918 1.00 56.09 73 THR A N 1
ATOM 584 C CA . THR A 1 73 ? -12.979 13.680 17.929 1.00 56.09 73 THR A CA 1
ATOM 585 C C . THR A 1 73 ? -12.869 12.327 17.213 1.00 56.09 73 THR A C 1
ATOM 587 O O . THR A 1 73 ? -12.905 11.259 17.822 1.00 56.09 73 THR A O 1
ATOM 590 N N . LEU A 1 74 ? -12.631 12.354 15.901 1.00 58.91 74 LEU A N 1
ATOM 591 C CA . LEU A 1 74 ? -12.075 11.194 15.198 1.00 58.91 74 LEU A CA 1
ATOM 592 C C . LEU A 1 74 ? -10.695 10.841 15.748 1.00 58.91 74 LEU A C 1
ATOM 594 O O . LEU A 1 74 ? -9.722 11.573 15.556 1.00 58.91 74 LEU A O 1
ATOM 598 N N . LYS A 1 75 ? -10.612 9.676 16.381 1.00 66.50 75 LYS A N 1
ATOM 599 C CA . LYS A 1 75 ? -9.334 9.040 16.679 1.00 66.50 75 LYS A CA 1
ATOM 600 C C . LYS A 1 75 ? -8.908 8.225 15.464 1.00 66.50 75 LYS A C 1
ATOM 602 O O . LYS A 1 75 ? -9.582 7.263 15.096 1.00 66.50 75 LYS A O 1
ATOM 607 N N . LYS A 1 76 ? -7.787 8.608 14.851 1.00 75.00 76 LYS A N 1
ATOM 608 C CA . LYS A 1 76 ? -7.145 7.805 13.805 1.00 75.00 76 LYS A CA 1
ATOM 609 C C . LYS A 1 76 ? -6.283 6.735 14.460 1.00 75.00 76 LYS A C 1
ATOM 611 O O . LYS A 1 76 ? -5.429 7.058 15.291 1.00 75.00 76 LYS A O 1
ATOM 616 N N . ARG A 1 77 ? -6.510 5.484 14.074 1.00 82.38 77 ARG A N 1
ATOM 617 C CA . ARG A 1 77 ? -5.712 4.330 14.483 1.00 82.38 77 ARG A CA 1
ATOM 618 C C . ARG A 1 77 ? -4.916 3.838 13.294 1.00 82.38 77 ARG A C 1
ATOM 620 O O . ARG A 1 77 ? -5.479 3.606 12.229 1.00 82.38 77 ARG A O 1
ATOM 627 N N . TYR A 1 78 ? -3.619 3.684 13.485 1.00 84.31 78 TYR A N 1
ATOM 628 C CA . TYR A 1 78 ? -2.717 3.187 12.467 1.00 84.31 78 TYR A CA 1
ATOM 629 C C . TYR A 1 78 ? -2.289 1.777 12.834 1.00 84.31 78 TYR A C 1
ATOM 631 O O . TYR A 1 78 ? -1.779 1.541 13.928 1.00 84.31 78 TYR A O 1
ATOM 639 N N . LEU A 1 79 ? -2.511 0.857 11.906 1.00 88.25 79 LEU A N 1
ATOM 640 C CA . LEU A 1 79 ? -1.845 -0.431 11.882 1.00 88.25 79 LEU A CA 1
ATOM 641 C C . LEU A 1 79 ? -0.507 -0.196 11.187 1.00 88.25 79 LEU A C 1
ATOM 643 O O . LEU A 1 79 ? -0.480 0.024 9.975 1.00 88.25 79 LEU A O 1
ATOM 647 N N . ILE A 1 80 ? 0.578 -0.147 11.958 1.00 89.75 80 ILE A N 1
ATOM 648 C CA . ILE A 1 80 ? 1.917 0.025 11.391 1.00 89.75 80 ILE A CA 1
ATOM 649 C C . ILE A 1 80 ? 2.412 -1.340 10.931 1.00 89.75 80 ILE A C 1
ATOM 651 O O . ILE A 1 80 ? 2.303 -2.333 11.650 1.00 89.75 80 ILE A O 1
ATOM 655 N N . ALA A 1 81 ? 2.909 -1.403 9.702 1.00 92.12 81 ALA A N 1
ATOM 656 C CA . ALA A 1 81 ? 3.409 -2.631 9.122 1.00 92.12 81 ALA A CA 1
ATOM 657 C C . ALA A 1 81 ? 4.709 -2.409 8.351 1.00 92.12 81 ALA A C 1
ATOM 659 O O . ALA A 1 81 ? 4.957 -1.354 7.773 1.00 92.12 81 ALA A O 1
ATOM 660 N N . ILE A 1 82 ? 5.515 -3.458 8.282 1.00 94.00 82 ILE A N 1
ATOM 661 C CA . ILE A 1 82 ? 6.610 -3.570 7.330 1.00 94.00 82 ILE A CA 1
ATOM 662 C C . ILE A 1 82 ? 6.024 -4.128 6.032 1.00 94.00 82 ILE A C 1
ATOM 664 O O . ILE A 1 82 ? 5.529 -5.257 6.009 1.00 94.00 82 ILE A O 1
ATOM 668 N N . LEU A 1 83 ? 6.096 -3.356 4.950 1.00 94.00 83 LEU A N 1
ATOM 669 C CA . LEU A 1 83 ? 5.731 -3.787 3.606 1.00 94.00 83 LEU A CA 1
ATOM 670 C C . LEU A 1 83 ? 6.762 -4.807 3.087 1.00 94.00 83 LEU A C 1
ATOM 672 O O . LEU A 1 83 ? 7.983 -4.609 3.164 1.00 94.00 83 LEU A O 1
ATOM 676 N N . GLU A 1 84 ? 6.272 -5.938 2.591 1.00 94.50 84 GLU A N 1
ATOM 677 C CA . GLU A 1 84 ? 7.088 -7.032 2.053 1.00 94.50 84 GLU A CA 1
ATOM 678 C C . GLU A 1 84 ? 7.116 -6.995 0.525 1.00 94.50 84 GLU A C 1
ATOM 680 O O . GLU A 1 84 ? 8.194 -7.057 -0.064 1.00 94.50 84 GLU A O 1
ATOM 685 N N . GLU A 1 85 ? 5.954 -6.828 -0.109 1.00 94.38 85 GLU A N 1
ATOM 686 C CA . GLU A 1 85 ? 5.814 -6.724 -1.564 1.00 94.38 85 GLU A CA 1
ATOM 687 C C . GLU A 1 85 ? 4.500 -6.037 -1.962 1.00 94.38 85 GLU A C 1
ATOM 689 O O . GLU A 1 85 ? 3.520 -6.033 -1.206 1.00 94.38 85 GLU A O 1
ATOM 694 N N . VAL A 1 86 ? 4.478 -5.503 -3.184 1.00 93.69 86 VAL A N 1
ATOM 695 C CA . VAL A 1 86 ? 3.263 -5.050 -3.870 1.00 93.69 86 VAL A CA 1
ATOM 696 C C . VAL A 1 86 ? 3.107 -5.853 -5.157 1.00 93.69 86 VAL A C 1
ATOM 698 O O . VAL A 1 86 ? 4.029 -5.938 -5.969 1.00 93.69 86 VAL A O 1
ATOM 701 N N . LEU A 1 87 ? 1.940 -6.460 -5.336 1.00 94.62 87 LEU A N 1
ATOM 702 C CA . LEU A 1 87 ? 1.591 -7.266 -6.499 1.00 94.62 87 LEU A CA 1
ATOM 703 C C . LEU A 1 87 ? 0.490 -6.572 -7.290 1.00 94.62 87 LEU A C 1
ATOM 705 O O . LEU A 1 87 ? -0.519 -6.158 -6.717 1.00 94.62 87 LEU A O 1
ATOM 709 N N . PHE A 1 88 ? 0.661 -6.518 -8.603 1.00 93.75 88 PHE A N 1
ATOM 710 C CA . PHE A 1 88 ? -0.400 -6.166 -9.537 1.00 93.75 88 PHE A CA 1
ATOM 711 C C . PHE A 1 88 ? -0.973 -7.463 -10.088 1.00 93.75 88 PHE A C 1
ATOM 713 O O . PHE A 1 88 ? -0.231 -8.272 -10.646 1.00 93.75 88 PHE A O 1
ATOM 720 N N . VAL A 1 89 ? -2.264 -7.687 -9.872 1.00 94.94 89 VAL A N 1
ATOM 721 C CA . VAL A 1 89 ? -2.934 -8.961 -10.154 1.00 94.94 89 VAL A CA 1
ATOM 722 C C . VAL A 1 89 ? -4.164 -8.749 -11.023 1.00 94.94 89 VAL A C 1
ATOM 724 O O . VAL A 1 89 ? -4.811 -7.707 -10.932 1.00 94.94 89 VAL A O 1
ATOM 727 N N . ASP A 1 90 ? -4.496 -9.743 -11.834 1.00 93.75 90 ASP A N 1
ATOM 728 C CA . ASP A 1 90 ? -5.801 -9.848 -12.470 1.00 93.75 90 ASP A CA 1
ATOM 729 C C . ASP A 1 90 ? -6.804 -10.362 -11.428 1.00 93.75 90 ASP A C 1
ATOM 731 O O . ASP A 1 90 ? -6.620 -11.400 -10.793 1.00 93.75 90 ASP A O 1
ATOM 735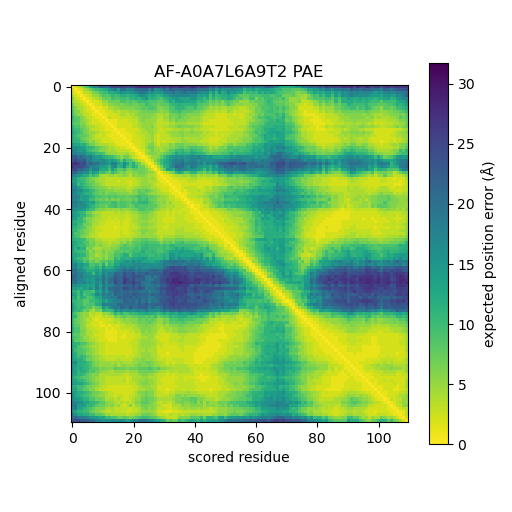 N N . THR A 1 91 ? -7.865 -9.598 -11.202 1.00 94.25 91 THR A N 1
ATOM 736 C CA . THR A 1 91 ? -8.892 -9.897 -10.198 1.00 94.25 91 THR A CA 1
ATOM 737 C C . THR A 1 91 ? -9.832 -11.028 -10.609 1.00 94.25 91 THR A C 1
ATOM 739 O O . THR A 1 91 ? -10.606 -11.489 -9.771 1.00 94.25 91 THR A O 1
ATOM 742 N N . LYS A 1 92 ? -9.792 -11.493 -11.866 1.00 93.44 92 LYS A N 1
ATOM 743 C CA . LYS A 1 92 ? -10.592 -12.638 -12.319 1.00 93.44 92 LYS A CA 1
ATOM 744 C C . LYS A 1 92 ? -9.985 -13.976 -11.929 1.00 93.44 92 LYS A C 1
ATOM 746 O O . LYS A 1 92 ? -10.728 -14.883 -11.565 1.00 93.44 92 LYS A O 1
ATOM 751 N N . ASP A 1 93 ? -8.671 -14.113 -12.068 1.00 92.81 93 ASP A N 1
ATOM 752 C CA . ASP A 1 93 ? -7.968 -15.397 -11.964 1.00 92.81 93 ASP A CA 1
ATOM 753 C C . ASP A 1 93 ? -6.762 -15.368 -11.007 1.00 92.81 93 ASP A C 1
ATOM 755 O O . ASP A 1 93 ? -6.025 -16.350 -10.919 1.00 92.81 93 ASP A O 1
ATOM 759 N N . ASP A 1 94 ? -6.567 -14.265 -10.274 1.00 92.62 94 ASP A N 1
ATOM 760 C CA . ASP A 1 94 ? -5.439 -14.030 -9.363 1.00 92.62 94 ASP A CA 1
ATOM 761 C C . ASP A 1 94 ? -4.055 -14.095 -10.041 1.00 92.62 94 ASP A C 1
ATOM 763 O O . ASP A 1 94 ? -3.018 -14.165 -9.365 1.00 92.62 94 ASP A O 1
ATOM 767 N N . ARG A 1 95 ? -3.994 -14.034 -11.378 1.00 93.38 95 ARG A N 1
ATOM 768 C CA . ARG A 1 95 ? -2.728 -14.031 -12.110 1.00 93.38 95 ARG A CA 1
ATOM 769 C C . ARG A 1 95 ? -1.940 -12.769 -11.785 1.00 93.38 95 ARG A C 1
ATOM 771 O O . ARG A 1 95 ? -2.429 -11.651 -11.907 1.00 93.38 95 ARG A O 1
ATOM 778 N N . ILE A 1 96 ? -0.675 -12.939 -11.417 1.00 94.44 96 ILE A N 1
ATOM 779 C CA . ILE A 1 96 ? 0.229 -11.821 -11.138 1.00 94.44 96 ILE A CA 1
ATOM 780 C C . ILE A 1 96 ? 0.742 -11.256 -12.466 1.00 94.44 96 ILE A C 1
ATOM 782 O O . ILE A 1 96 ? 1.400 -11.968 -13.222 1.00 94.44 96 ILE A O 1
ATOM 786 N N . HIS A 1 97 ? 0.484 -9.975 -12.721 1.00 93.31 97 HIS A N 1
ATOM 787 C CA . HIS A 1 97 ? 1.059 -9.241 -13.846 1.00 93.31 97 HIS A CA 1
ATOM 788 C C . HIS A 1 97 ? 2.509 -8.849 -13.566 1.00 93.31 97 HIS A C 1
ATOM 790 O O . HIS A 1 97 ? 3.404 -9.165 -14.344 1.00 93.31 97 HIS A O 1
ATOM 796 N N . CYS A 1 98 ? 2.758 -8.172 -12.442 1.00 94.56 98 CYS A N 1
ATOM 797 C CA . CYS A 1 98 ? 4.112 -7.864 -12.002 1.00 94.56 98 CYS A CA 1
ATOM 798 C C . CYS A 1 98 ? 4.199 -7.659 -10.484 1.00 94.56 98 CYS A C 1
ATOM 800 O O . CYS A 1 98 ? 3.192 -7.483 -9.793 1.00 94.56 98 CYS A O 1
ATOM 802 N N . ARG A 1 99 ? 5.429 -7.734 -9.966 1.00 95.06 99 ARG A N 1
ATOM 803 C CA . ARG A 1 99 ? 5.764 -7.614 -8.543 1.00 95.06 99 ARG A CA 1
ATOM 804 C C . ARG A 1 99 ? 6.752 -6.474 -8.341 1.00 95.06 99 ARG A C 1
ATOM 806 O O . ARG A 1 99 ? 7.775 -6.423 -9.019 1.00 95.06 99 ARG A O 1
ATOM 813 N N . ILE A 1 100 ? 6.484 -5.652 -7.338 1.00 93.62 100 ILE A N 1
ATOM 814 C CA . ILE A 1 100 ? 7.407 -4.671 -6.775 1.00 93.62 100 ILE A CA 1
ATOM 815 C C . ILE A 1 100 ? 7.927 -5.243 -5.455 1.00 93.62 100 ILE A C 1
ATOM 817 O O . ILE A 1 100 ? 7.160 -5.519 -4.529 1.00 93.62 100 ILE A O 1
ATOM 821 N N . ALA A 1 101 ? 9.239 -5.449 -5.397 1.00 92.00 101 ALA A N 1
ATOM 822 C CA . ALA A 1 101 ? 9.954 -5.879 -4.204 1.00 92.00 101 ALA A CA 1
ATOM 823 C C . ALA A 1 101 ? 10.755 -4.709 -3.619 1.00 92.00 101 ALA A C 1
ATOM 825 O O . ALA A 1 101 ? 10.936 -3.673 -4.262 1.00 92.00 101 ALA A O 1
ATOM 826 N N . ARG A 1 102 ? 11.279 -4.891 -2.405 1.00 89.31 102 ARG A N 1
ATOM 827 C CA . ARG A 1 102 ? 12.212 -3.929 -1.804 1.00 89.31 102 ARG A CA 1
ATOM 828 C C . ARG A 1 102 ? 13.395 -3.671 -2.742 1.00 89.31 102 ARG A C 1
ATOM 830 O O . ARG A 1 102 ? 13.939 -4.604 -3.328 1.00 89.31 102 ARG A O 1
ATOM 837 N N . GLY A 1 103 ? 13.778 -2.408 -2.878 1.00 87.12 103 GLY A N 1
ATOM 838 C CA . GLY A 1 103 ? 14.841 -1.932 -3.760 1.00 87.12 103 GLY A CA 1
ATOM 839 C C . GLY A 1 103 ? 14.445 -1.788 -5.232 1.00 87.12 103 GLY A C 1
ATOM 840 O O . GLY A 1 103 ? 15.267 -1.339 -6.027 1.00 87.12 103 GLY A O 1
ATOM 841 N N . ALA A 1 104 ? 13.214 -2.142 -5.613 1.00 87.62 104 ALA A N 1
ATOM 842 C CA . ALA A 1 104 ? 12.732 -2.075 -6.989 1.00 87.62 104 ALA A CA 1
ATOM 843 C C . ALA A 1 104 ? 11.424 -1.266 -7.059 1.00 87.62 104 ALA A C 1
ATOM 845 O O . ALA A 1 104 ? 10.356 -1.867 -6.993 1.00 87.62 104 ALA A O 1
ATOM 846 N N . PRO A 1 105 ? 11.470 0.071 -7.234 1.00 86.38 105 PRO A N 1
ATOM 847 C CA . PRO A 1 105 ? 10.277 0.936 -7.216 1.00 86.38 105 PRO A CA 1
ATOM 848 C C . PRO A 1 105 ? 9.315 0.700 -8.384 1.00 86.38 105 PRO A C 1
ATOM 850 O O . PRO A 1 105 ? 8.214 1.252 -8.405 1.00 86.38 105 PRO A O 1
ATOM 853 N N . ARG A 1 106 ? 9.750 -0.056 -9.398 1.00 90.38 106 ARG A N 1
ATOM 854 C CA . ARG A 1 106 ? 9.031 -0.226 -10.656 1.00 90.38 106 ARG A CA 1
ATOM 855 C C . ARG A 1 106 ? 8.976 -1.684 -11.068 1.00 90.38 106 ARG A C 1
ATOM 857 O O . ARG A 1 106 ? 9.963 -2.406 -10.927 1.00 90.38 106 ARG A O 1
ATOM 864 N N . CYS A 1 107 ? 7.846 -2.086 -11.638 1.00 92.06 107 CYS A N 1
ATOM 865 C CA . CYS A 1 107 ? 7.724 -3.349 -12.356 1.00 92.06 107 CYS A CA 1
ATOM 866 C C . CYS A 1 107 ? 7.067 -3.149 -13.720 1.00 92.06 107 CYS A C 1
ATOM 868 O O . CYS A 1 107 ? 6.365 -2.168 -13.947 1.00 92.06 107 CYS A O 1
ATOM 870 N N . SER A 1 108 ? 7.329 -4.073 -14.638 1.00 90.94 108 SER A N 1
ATOM 871 C CA . SER A 1 108 ? 6.750 -4.066 -15.977 1.00 90.94 108 SER A CA 1
ATOM 872 C C . SER A 1 108 ? 6.244 -5.468 -16.290 1.00 90.94 108 SER A C 1
ATOM 874 O O . SER A 1 108 ? 6.982 -6.441 -16.113 1.00 90.94 108 SER A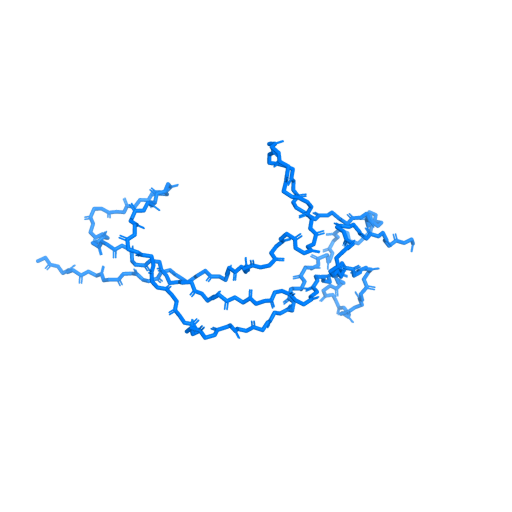 O 1
ATOM 876 N N . ALA A 1 109 ? 4.984 -5.570 -16.700 1.00 84.94 109 ALA A N 1
ATOM 877 C CA . ALA A 1 109 ? 4.419 -6.774 -17.286 1.00 84.94 109 ALA A CA 1
ATOM 878 C C . ALA A 1 109 ? 4.552 -6.641 -18.808 1.00 84.94 109 ALA A C 1
ATOM 880 O O . ALA A 1 109 ? 3.955 -5.743 -19.399 1.00 84.94 109 ALA A O 1
ATOM 881 N N . ARG A 1 110 ? 5.385 -7.486 -19.420 1.00 63.47 110 ARG A N 1
ATOM 882 C CA . ARG A 1 110 ? 5.476 -7.592 -20.883 1.00 63.47 110 ARG A CA 1
ATOM 883 C C . ARG A 1 110 ? 4.396 -8.510 -21.428 1.00 63.47 110 ARG A C 1
ATOM 885 O O . ARG A 1 110 ? 4.102 -9.514 -20.742 1.00 63.47 110 ARG A O 1
#

Mean predicted aligned error: 8.66 Å

Foldseek 3Di:
DDADEDEDEDEAEPVLCLQAPDDPDDDPSAEEAEPPVLVVQKDKDWDWAFDPVQKDWDPDDDDPDDDDPRHPDHIYIYRYTHTAKMFIARNVPRHTQWIRGGPHRYYYRD

Solvent-accessible surface area (backbone atoms only — not comparable to full-atom values): 6750 Å² total; per-residue (Å²): 136,83,86,47,81,47,76,49,79,43,82,44,59,82,48,59,63,48,30,26,81,92,63,91,70,93,64,78,66,60,52,72,49,65,55,79,80,51,66,84,39,61,38,80,49,76,43,64,46,74,38,89,67,56,68,43,72,57,89,72,84,81,78,98,62,95,76,60,98,63,62,57,67,66,44,44,35,31,38,38,19,44,69,61,37,40,34,36,25,34,69,86,78,68,47,72,58,34,61,30,41,69,77,33,37,57,30,65,32,131

pLDDT: mean 80.35, std 14.3, range [47.19, 95.06]

Nearest PDB structures (foldseek):
  6w19-assembly1_L  TM=1.859E-01  e=5.561E+00  Human herpesvirus 4 strain B95-8

Radius of gyration: 17.92 Å; Cα contacts (8 Å, |Δi|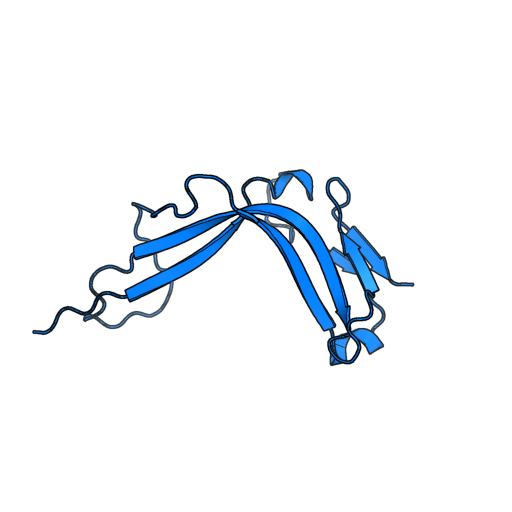>4): 195; chains: 1; bounding box: 42×34×45 Å

Sequence (110 aa):
MKVTWRYDYFLAFENLHDFYPRVADDDAGFSAELPADAAAHLGMRARARLTEPVISESTTFWKATHGNPIDFTLKKRYLIAILEEVLFVDTKDDRIHCRIARGAPRCSAR

Secondary structure (DSSP, 8-state):
------EEEEEEETTGGGTS---SS---S-EEE--GGGGGSEEEEEEEEEPSSS-EE-SS----S---TT----EEEEEEEEEEEEEEEETTT--EEEEEETT--EEE--